Protein AF-A0A956WJB2-F1 (afdb_monomer)

pLDDT: mean 90.45, std 8.96, range [54.22, 97.06]

Sequence (78 aa):
MTAPPPLTPEQHAQHLADLRRLRRVRDRIDREFEQPLNVEDLARGVGMSAGHLSRQFRLTYGESPYSYLMTRRIERAM

Secondary structure (DSSP, 8-state):
-PPPPPPPHHHHHHHHHHHHHHHHHHHHHHHHTTS---HHHHHHTTT--HHHHHHHHHHHHSS-HHHHHHHHHHHHH-

Foldseek 3Di:
DDDDPPDDPVRVVVVVLLVVLLVVLLVCLLVCLVPPDDLCVSQVVSVHHSVVSQVVNCVVPVHGSVVSSVVNVVVVVD

Solvent-accessible surface area (backbone atoms only — not comparable to full-atom values): 4569 Å² total; per-residue (Å²): 134,82,74,78,77,79,73,50,73,66,53,49,52,50,50,55,51,47,53,53,39,49,49,52,44,51,56,46,41,76,73,44,48,90,49,96,76,50,61,58,62,49,13,57,75,60,76,40,54,43,68,58,42,35,54,53,34,23,76,73,72,75,44,38,63,65,57,52,39,51,50,52,44,55,68,69,75,107

Nearest PDB structures (foldseek):
  7r3w-assembly3_C  TM=7.976E-01  e=3.249E-03  Salmonella enterica subsp. enterica serovar Typhimurium
  7r3w-assembly4_D  TM=7.578E-01  e=9.143E-03  Salmonella enterica subsp. enterica serovar Typhimurium
  1u8b-assembly1_A  TM=8.280E-01  e=2.278E-02  Escherichia coli
  2k9s-assembly1_A  TM=7.679E-01  e=5.342E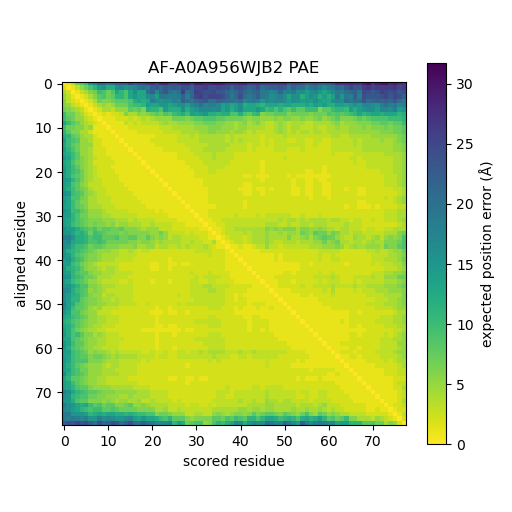-02  Escherichia coli K-12
  3oio-assembly1_A  TM=8.553E-01  e=1.918E-01  Chromobacterium violaceum

Structure (mmCIF, N/CA/C/O backbone):
data_AF-A0A956WJB2-F1
#
_entry.id   AF-A0A956WJB2-F1
#
loop_
_atom_site.group_PDB
_atom_site.id
_atom_site.type_symbol
_atom_site.label_atom_id
_atom_site.label_alt_id
_atom_site.label_comp_id
_atom_site.label_asym_id
_atom_site.label_entity_id
_atom_site.label_seq_id
_atom_site.pdbx_PDB_ins_code
_atom_site.Cartn_x
_atom_site.Cartn_y
_atom_site.Cartn_z
_atom_site.occupancy
_atom_site.B_iso_or_equiv
_atom_site.auth_seq_id
_atom_site.auth_comp_id
_atom_site.auth_asym_id
_atom_site.auth_atom_id
_atom_site.pdbx_PDB_model_num
ATOM 1 N N . MET A 1 1 ? 26.158 16.396 -13.216 1.00 60.22 1 MET A N 1
ATOM 2 C CA . MET A 1 1 ? 24.988 15.660 -12.688 1.00 60.22 1 MET A CA 1
ATOM 3 C C . MET A 1 1 ? 24.333 14.959 -13.861 1.00 60.22 1 MET A C 1
ATOM 5 O O . MET A 1 1 ? 23.554 15.578 -14.571 1.00 60.22 1 MET A O 1
ATOM 9 N N . THR A 1 2 ? 24.739 13.727 -14.159 1.00 54.22 2 THR A N 1
ATOM 10 C CA . THR A 1 2 ? 24.153 12.971 -15.270 1.00 54.22 2 THR A CA 1
ATOM 11 C C . THR A 1 2 ? 22.728 12.609 -14.874 1.00 54.22 2 THR A C 1
ATOM 13 O O . THR A 1 2 ? 22.532 11.982 -13.832 1.00 54.22 2 THR A O 1
ATOM 16 N N . ALA A 1 3 ? 21.736 13.057 -15.646 1.00 59.09 3 ALA A N 1
ATOM 17 C CA . ALA A 1 3 ? 20.369 12.588 -15.467 1.00 59.09 3 ALA A CA 1
ATOM 18 C C . ALA A 1 3 ? 20.371 11.050 -15.557 1.00 59.09 3 ALA A C 1
ATOM 20 O O . ALA A 1 3 ? 21.100 10.509 -16.398 1.00 59.09 3 ALA A O 1
ATOM 21 N N . PRO A 1 4 ? 19.626 10.337 -14.691 1.00 67.31 4 PRO A N 1
ATOM 22 C CA . PRO A 1 4 ? 19.492 8.894 -14.832 1.00 67.31 4 PRO A CA 1
ATOM 23 C C . PRO A 1 4 ? 19.003 8.588 -16.255 1.00 67.31 4 PRO A C 1
ATOM 25 O O . PRO A 1 4 ? 18.184 9.351 -16.782 1.00 67.31 4 PRO A O 1
ATOM 28 N N . PRO A 1 5 ? 19.526 7.531 -16.903 1.00 74.62 5 PRO A N 1
ATOM 29 C CA . PRO A 1 5 ? 19.112 7.190 -18.254 1.00 74.62 5 PRO A CA 1
ATOM 30 C C . PRO A 1 5 ? 17.584 7.049 -18.291 1.00 74.62 5 PRO A C 1
ATOM 32 O O . PRO A 1 5 ? 17.006 6.520 -17.333 1.00 74.62 5 PRO A O 1
ATO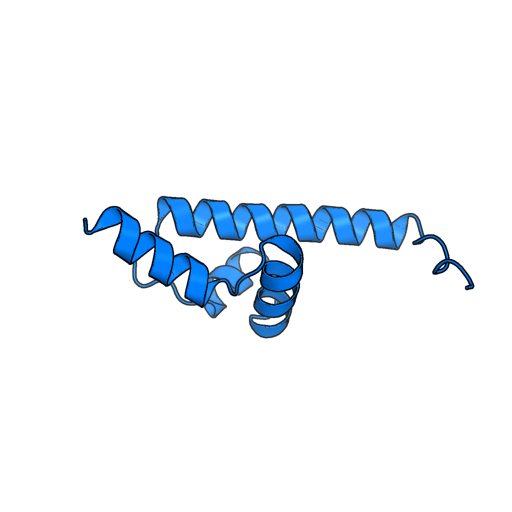M 35 N N . PRO A 1 6 ? 16.923 7.545 -19.354 1.00 78.56 6 PRO A N 1
ATOM 36 C CA . PRO A 1 6 ? 15.485 7.405 -19.480 1.00 78.56 6 PRO A CA 1
ATOM 37 C C . PRO A 1 6 ? 15.133 5.923 -19.399 1.00 78.56 6 PRO A C 1
ATOM 39 O O . PRO A 1 6 ? 15.795 5.078 -20.007 1.00 78.56 6 PRO A O 1
ATOM 42 N N . LEU A 1 7 ? 14.111 5.618 -18.606 1.00 80.31 7 LEU A N 1
ATOM 43 C CA . LEU A 1 7 ? 13.607 4.263 -18.490 1.00 80.31 7 LEU A CA 1
ATOM 44 C C . LEU A 1 7 ? 13.166 3.786 -19.883 1.00 80.31 7 LEU A C 1
ATOM 46 O O . LEU A 1 7 ? 12.561 4.532 -20.656 1.00 80.31 7 LEU A O 1
ATOM 50 N N . THR A 1 8 ? 13.459 2.534 -20.211 1.00 90.38 8 THR A N 1
ATOM 51 C CA . THR A 1 8 ? 12.983 1.930 -21.456 1.00 90.38 8 THR A CA 1
ATOM 52 C C . THR A 1 8 ? 11.450 1.833 -21.439 1.00 90.38 8 THR A C 1
ATOM 54 O O . THR A 1 8 ? 10.841 1.789 -20.362 1.00 90.38 8 THR A O 1
ATOM 57 N N . PRO A 1 9 ? 10.779 1.756 -22.603 1.00 87.81 9 PRO A N 1
ATOM 58 C CA . PRO A 1 9 ? 9.328 1.557 -22.659 1.00 87.81 9 PRO A CA 1
ATOM 59 C C . PRO A 1 9 ? 8.842 0.354 -21.832 1.00 87.81 9 PRO A C 1
ATOM 61 O O . PRO A 1 9 ? 7.792 0.417 -21.194 1.00 87.81 9 PRO A O 1
ATOM 64 N N . GLU A 1 10 ? 9.639 -0.715 -21.774 1.00 88.38 10 GLU A N 1
ATOM 65 C CA . GLU A 1 10 ? 9.377 -1.897 -20.946 1.00 88.38 10 GLU A CA 1
ATOM 66 C C . GLU A 1 10 ? 9.425 -1.571 -19.448 1.00 88.38 10 GLU A C 1
ATOM 68 O O . GLU A 1 10 ? 8.525 -1.949 -18.696 1.00 88.38 10 GLU A O 1
ATOM 73 N N . GLN A 1 11 ? 10.432 -0.807 -19.011 1.00 89.00 11 GLN A N 1
ATOM 74 C CA . GLN A 1 11 ? 10.545 -0.344 -17.627 1.00 89.00 11 GLN A CA 1
ATOM 75 C C . GLN A 1 11 ? 9.392 0.597 -17.248 1.00 89.00 11 GLN A C 1
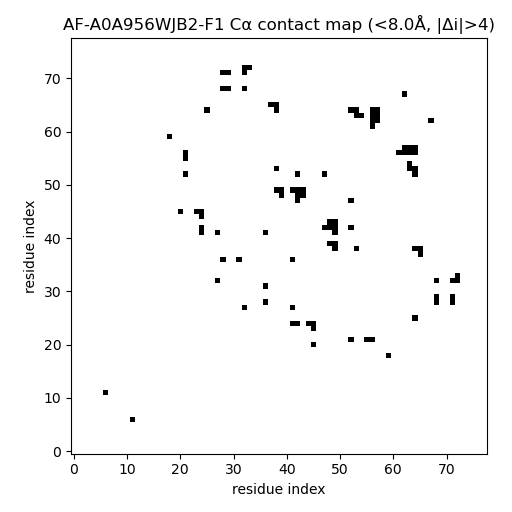ATOM 77 O O . GLN A 1 11 ? 8.857 0.487 -16.144 1.00 89.00 11 GLN A O 1
ATOM 82 N N . HIS A 1 12 ? 8.956 1.473 -18.161 1.00 90.12 12 HIS A N 1
ATOM 83 C CA . HIS A 1 12 ? 7.760 2.302 -17.970 1.00 90.12 12 HIS A CA 1
ATOM 84 C C . HIS A 1 12 ? 6.508 1.442 -17.779 1.00 90.12 12 HIS A C 1
ATOM 86 O O . HIS A 1 12 ? 5.752 1.651 -16.829 1.00 90.12 12 HIS A O 1
ATOM 92 N N . ALA A 1 13 ? 6.286 0.462 -18.658 1.00 91.38 13 ALA A N 1
ATOM 93 C CA . ALA A 1 13 ? 5.131 -0.425 -18.575 1.00 91.38 13 ALA A CA 1
ATOM 94 C C . ALA A 1 13 ? 5.121 -1.220 -17.260 1.00 91.38 13 ALA A C 1
ATOM 96 O O . ALA A 1 13 ? 4.080 -1.306 -16.603 1.00 91.38 13 ALA A O 1
ATOM 97 N N . GLN A 1 14 ? 6.282 -1.730 -16.839 1.00 90.69 14 GLN A N 1
ATOM 98 C CA . GLN A 1 14 ? 6.433 -2.448 -15.575 1.00 90.69 14 GLN A CA 1
ATOM 99 C C . GLN A 1 14 ? 6.152 -1.540 -14.373 1.00 90.69 14 GLN A C 1
ATOM 101 O O . GLN A 1 14 ? 5.380 -1.913 -13.490 1.00 90.69 14 GLN A O 1
ATOM 106 N N . HIS A 1 15 ? 6.689 -0.318 -14.369 1.00 90.44 15 HIS A N 1
ATOM 107 C CA . HIS A 1 15 ? 6.433 0.650 -13.305 1.00 90.44 15 HIS A CA 1
ATOM 108 C C . HIS A 1 15 ? 4.941 0.996 -13.192 1.00 90.44 15 HIS A C 1
ATOM 110 O O . HIS A 1 15 ? 4.374 0.977 -12.100 1.00 90.44 15 HIS A O 1
ATOM 116 N N . LEU A 1 16 ? 4.267 1.237 -14.320 1.00 93.75 16 LEU A N 1
ATOM 117 C CA . LEU A 1 16 ? 2.824 1.490 -14.342 1.00 93.75 16 LEU A CA 1
ATOM 118 C C . LEU A 1 16 ? 2.016 0.280 -13.850 1.00 93.75 16 LEU A C 1
ATOM 120 O O . LEU A 1 16 ? 1.013 0.452 -13.151 1.00 93.75 16 LEU A O 1
ATOM 124 N N . ALA A 1 17 ? 2.434 -0.940 -14.193 1.00 93.75 17 ALA A N 1
ATOM 125 C CA . ALA A 1 17 ? 1.811 -2.160 -13.690 1.00 93.75 17 ALA A CA 1
ATOM 126 C C . ALA A 1 17 ? 1.976 -2.289 -12.168 1.00 93.75 17 ALA A C 1
ATOM 128 O O . ALA A 1 17 ? 1.013 -2.626 -11.474 1.00 93.75 17 ALA A O 1
ATOM 129 N N . ASP A 1 18 ? 3.153 -1.958 -11.640 1.00 94.12 18 ASP A N 1
ATOM 130 C CA . ASP A 1 18 ? 3.412 -1.974 -10.204 1.00 94.12 18 ASP A CA 1
ATOM 131 C C . ASP A 1 18 ? 2.590 -0.911 -9.474 1.00 94.12 18 ASP A C 1
ATOM 133 O O . ASP A 1 18 ? 1.910 -1.247 -8.509 1.00 94.12 18 ASP A O 1
ATOM 137 N N . LEU A 1 19 ? 2.499 0.319 -9.987 1.00 95.19 19 LEU A N 1
ATOM 138 C CA . LEU A 1 19 ? 1.616 1.347 -9.418 1.00 95.19 19 LEU A CA 1
ATOM 139 C C . LEU A 1 19 ? 0.145 0.899 -9.371 1.00 95.19 19 LEU A C 1
ATOM 141 O O . LEU A 1 19 ? -0.548 1.129 -8.377 1.00 95.19 19 LEU A O 1
ATOM 145 N N . ARG A 1 20 ? -0.345 0.207 -10.411 1.00 96.62 20 ARG A N 1
ATOM 146 C CA . ARG A 1 20 ? -1.704 -0.369 -10.417 1.00 96.62 20 ARG A CA 1
ATOM 147 C C . ARG A 1 20 ? -1.877 -1.442 -9.340 1.00 96.62 20 ARG A C 1
ATOM 149 O O . ARG A 1 20 ? -2.923 -1.482 -8.694 1.00 96.62 20 ARG A O 1
ATOM 156 N N . ARG A 1 21 ? -0.873 -2.302 -9.134 1.00 96.56 21 ARG A N 1
ATOM 157 C CA . ARG A 1 21 ? -0.868 -3.319 -8.068 1.00 96.56 21 ARG A CA 1
ATOM 158 C C . ARG A 1 21 ? -0.868 -2.668 -6.682 1.00 96.56 21 ARG A C 1
ATOM 160 O O . ARG A 1 21 ? -1.697 -3.027 -5.853 1.00 96.56 21 ARG A O 1
ATOM 167 N N . LEU A 1 22 ? -0.016 -1.669 -6.454 1.00 97.00 22 LEU A N 1
ATOM 168 C CA . LEU A 1 22 ? 0.059 -0.931 -5.188 1.00 97.00 22 LEU A CA 1
ATOM 169 C C . LEU A 1 22 ? -1.262 -0.239 -4.845 1.00 97.00 22 LEU A C 1
ATOM 171 O O . LEU A 1 22 ? -1.725 -0.329 -3.708 1.00 97.00 22 LEU A O 1
ATOM 175 N N . ARG A 1 23 ? -1.913 0.374 -5.841 1.00 96.62 23 ARG A N 1
ATOM 176 C CA . ARG A 1 23 ? -3.238 0.975 -5.663 1.00 96.62 23 ARG A CA 1
ATOM 177 C C . ARG A 1 23 ? -4.279 -0.056 -5.233 1.00 96.62 23 ARG A C 1
ATOM 179 O O . ARG A 1 23 ? -5.010 0.201 -4.287 1.00 96.62 23 ARG A O 1
ATOM 186 N N . ARG A 1 24 ? -4.304 -1.240 -5.856 1.00 96.25 24 ARG A N 1
ATOM 187 C CA . ARG A 1 24 ? -5.214 -2.327 -5.445 1.00 96.25 24 ARG A CA 1
ATOM 188 C C . ARG A 1 24 ? -4.975 -2.777 -4.006 1.00 96.25 24 ARG A C 1
ATOM 190 O O . ARG A 1 24 ? -5.938 -3.044 -3.299 1.00 96.25 24 ARG A O 1
ATOM 197 N N . VAL A 1 25 ? -3.714 -2.857 -3.571 1.00 96.50 25 VAL A N 1
ATOM 198 C CA . VAL A 1 25 ? -3.390 -3.183 -2.172 1.00 96.50 25 VAL A CA 1
ATOM 199 C C . VAL A 1 25 ? -3.947 -2.122 -1.229 1.00 96.50 25 VAL A C 1
ATOM 201 O O . VAL A 1 25 ? -4.592 -2.473 -0.246 1.00 96.50 25 VAL A O 1
ATOM 204 N N . ARG A 1 26 ? -3.746 -0.838 -1.545 1.00 95.69 26 ARG A N 1
ATOM 205 C CA . ARG A 1 26 ? -4.283 0.270 -0.749 1.00 95.69 26 ARG A CA 1
ATOM 206 C C . ARG A 1 26 ? -5.810 0.228 -0.674 1.00 95.69 26 ARG A C 1
ATOM 208 O O . ARG A 1 26 ? -6.355 0.265 0.422 1.00 95.69 26 ARG A O 1
ATOM 215 N N . ASP A 1 27 ? -6.479 0.077 -1.817 1.00 95.38 27 ASP A N 1
ATOM 216 C CA . ASP A 1 27 ? -7.942 -0.000 -1.893 1.00 95.38 27 ASP A CA 1
ATOM 217 C C . ASP A 1 27 ? -8.489 -1.184 -1.078 1.00 95.38 27 ASP A C 1
ATOM 219 O O . ASP A 1 27 ? -9.549 -1.085 -0.463 1.00 95.38 27 ASP A O 1
ATOM 223 N N . ARG A 1 28 ? -7.766 -2.311 -1.054 1.00 94.81 28 ARG A N 1
ATOM 224 C CA . ARG A 1 28 ? -8.128 -3.472 -0.239 1.00 94.81 28 ARG A CA 1
ATOM 225 C C . ARG A 1 28 ? -7.970 -3.192 1.253 1.00 94.81 28 ARG A C 1
ATOM 227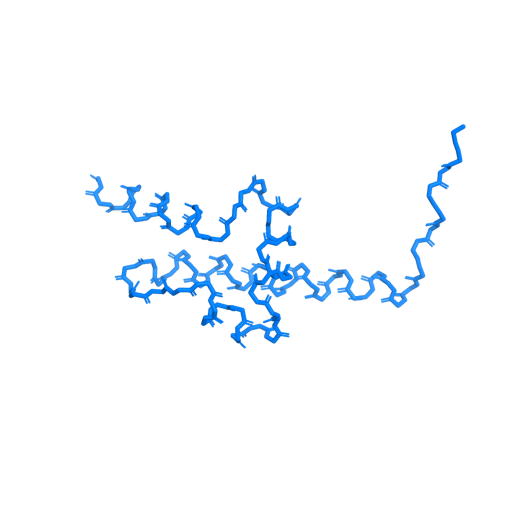 O O . ARG A 1 28 ? -8.892 -3.488 2.001 1.00 94.81 28 ARG A O 1
ATOM 234 N N . ILE A 1 29 ? -6.855 -2.591 1.679 1.00 94.50 29 ILE A N 1
ATOM 235 C CA . ILE A 1 29 ? -6.667 -2.171 3.078 1.00 94.50 29 ILE A CA 1
ATOM 236 C C . ILE A 1 29 ? -7.801 -1.230 3.499 1.00 94.50 29 ILE A C 1
ATOM 238 O O . ILE A 1 29 ? -8.426 -1.465 4.524 1.00 94.50 29 ILE A O 1
ATOM 242 N N . ASP A 1 30 ? -8.120 -0.223 2.686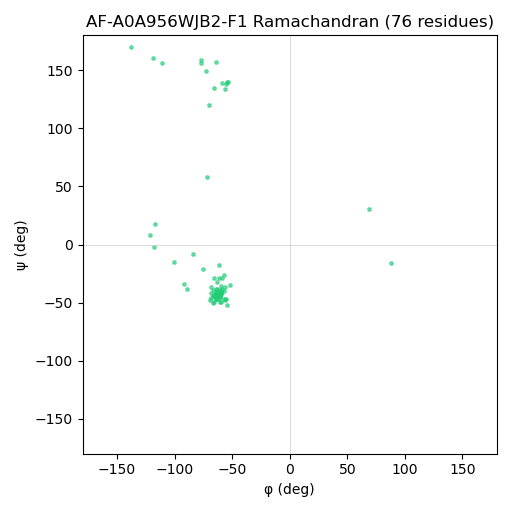 1.00 93.88 30 ASP A N 1
ATOM 243 C CA . ASP A 1 30 ? -9.162 0.764 2.994 1.00 93.88 30 ASP A CA 1
ATOM 244 C C . ASP A 1 30 ? -10.564 0.144 3.146 1.00 93.88 30 ASP A C 1
ATOM 246 O O . ASP A 1 30 ? -11.394 0.678 3.881 1.00 93.88 30 ASP A O 1
ATOM 250 N N . ARG A 1 31 ? -10.839 -0.976 2.466 1.00 93.19 31 ARG A N 1
ATOM 251 C CA . ARG A 1 31 ? -12.134 -1.680 2.509 1.00 93.19 31 ARG A CA 1
ATOM 252 C C . ARG A 1 31 ? -12.210 -2.773 3.569 1.00 93.19 31 ARG A C 1
ATOM 254 O O . ARG A 1 31 ? -13.286 -3.029 4.091 1.00 93.19 31 ARG A O 1
ATOM 261 N N . GLU A 1 32 ? -11.098 -3.446 3.835 1.00 92.88 32 GLU A N 1
ATOM 262 C CA . GLU A 1 32 ? -11.041 -4.678 4.630 1.00 92.88 32 GLU A CA 1
ATOM 263 C C . GLU A 1 32 ? -10.206 -4.499 5.914 1.00 92.88 32 GLU A C 1
ATOM 265 O O . GLU A 1 32 ? -9.791 -5.488 6.514 1.00 92.88 32 GLU A O 1
ATOM 270 N N . PHE A 1 33 ? -9.940 -3.262 6.361 1.00 90.25 33 PHE A N 1
ATOM 271 C CA . PHE A 1 33 ? -9.063 -2.982 7.512 1.00 90.25 33 PHE A CA 1
ATOM 272 C C . PHE A 1 33 ? -9.493 -3.678 8.816 1.00 90.25 33 PHE A C 1
ATOM 274 O O . PHE A 1 33 ? -8.645 -3.946 9.668 1.00 90.25 33 PHE A O 1
ATOM 281 N N . GLU A 1 34 ? -10.779 -3.993 8.973 1.00 88.81 34 GLU A N 1
ATOM 282 C CA . GLU A 1 34 ? -11.339 -4.694 10.139 1.00 88.81 34 GLU A CA 1
ATOM 283 C C . GLU A 1 34 ? -11.018 -6.196 10.150 1.00 88.81 34 GLU A C 1
ATOM 285 O O . GLU A 1 34 ? -11.033 -6.836 11.199 1.00 88.81 34 GLU A O 1
ATOM 290 N N . GLN A 1 35 ? -10.689 -6.770 8.992 1.00 88.81 35 GLN A N 1
ATOM 291 C CA . GLN A 1 35 ? -10.312 -8.175 8.882 1.00 88.81 35 GLN A CA 1
ATOM 292 C C . GLN A 1 35 ? -8.875 -8.388 9.377 1.00 88.81 35 GLN A C 1
ATOM 294 O O . GLN A 1 35 ? -8.074 -7.445 9.367 1.00 88.81 35 GLN A O 1
ATOM 299 N N . PRO A 1 36 ? -8.489 -9.621 9.765 1.00 85.69 36 PRO A N 1
ATOM 300 C CA . PRO A 1 36 ? -7.117 -9.964 10.144 1.00 85.69 36 PRO A CA 1
ATOM 301 C C . PRO A 1 36 ? -6.176 -10.008 8.924 1.00 85.69 36 PRO A C 1
ATOM 303 O O . PRO A 1 36 ? -5.537 -11.016 8.637 1.00 85.69 36 PRO A O 1
ATOM 306 N N . LEU A 1 37 ? -6.081 -8.897 8.191 1.00 86.69 37 LEU A N 1
ATOM 307 C CA . LEU A 1 37 ? -5.178 -8.734 7.062 1.00 86.69 37 LEU A CA 1
ATOM 308 C C . LEU A 1 37 ? -3.722 -8.773 7.528 1.00 86.69 37 LEU A C 1
ATOM 310 O O . LEU A 1 37 ? -3.336 -8.080 8.473 1.00 86.69 37 LEU A O 1
ATOM 314 N N . ASN A 1 38 ? -2.904 -9.526 6.799 1.00 89.00 38 ASN A N 1
ATOM 315 C CA . ASN A 1 38 ? -1.452 -9.492 6.904 1.00 89.00 38 ASN A CA 1
ATOM 316 C C . ASN A 1 38 ? -0.830 -9.063 5.562 1.00 89.00 38 ASN A C 1
ATOM 318 O O . ASN A 1 38 ? -1.455 -9.112 4.499 1.00 89.00 38 ASN A O 1
ATOM 322 N N . VAL A 1 39 ? 0.423 -8.607 5.612 1.00 90.50 39 VAL A N 1
ATOM 323 C CA . VAL A 1 39 ? 1.129 -8.086 4.429 1.00 90.50 39 VAL A CA 1
ATOM 324 C C . VAL A 1 39 ? 1.381 -9.179 3.384 1.00 90.50 39 VAL A C 1
ATOM 326 O O . VAL A 1 39 ? 1.418 -8.883 2.190 1.00 90.50 39 VAL A O 1
ATOM 329 N N . GLU A 1 40 ? 1.516 -10.439 3.800 1.00 93.81 40 GLU A N 1
ATOM 330 C CA . GLU A 1 40 ? 1.731 -11.566 2.888 1.00 93.81 40 GLU A CA 1
ATOM 331 C C . GLU A 1 40 ? 0.501 -11.851 2.021 1.00 93.81 40 GLU A C 1
ATOM 333 O O . GLU A 1 40 ? 0.634 -12.044 0.813 1.00 93.81 40 GLU A O 1
ATOM 338 N N . ASP A 1 41 ? -0.699 -11.796 2.593 1.00 93.44 41 ASP A N 1
ATOM 339 C CA . ASP A 1 41 ? -1.964 -11.994 1.886 1.00 93.44 41 ASP A CA 1
ATOM 340 C C . ASP A 1 41 ? -2.251 -10.856 0.908 1.00 93.44 41 ASP A C 1
ATOM 342 O O . ASP A 1 41 ? -2.757 -11.081 -0.198 1.00 93.44 41 ASP A O 1
ATOM 346 N N . LEU A 1 42 ? -1.893 -9.627 1.289 1.00 94.00 42 LEU A N 1
ATOM 347 C CA . LEU A 1 42 ? -1.955 -8.470 0.402 1.00 94.00 42 LEU A CA 1
ATOM 348 C C . LEU A 1 42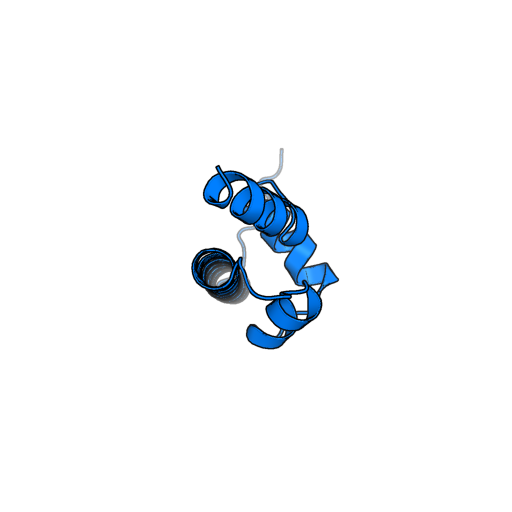 ? -0.999 -8.636 -0.784 1.00 94.00 42 LEU A C 1
ATOM 350 O O . LEU A 1 42 ? -1.391 -8.408 -1.928 1.00 94.00 42 LEU A O 1
ATOM 354 N N . ALA A 1 43 ? 0.232 -9.081 -0.522 1.00 95.69 43 ALA A N 1
ATOM 355 C CA . ALA A 1 43 ? 1.246 -9.302 -1.547 1.00 95.69 43 ALA A CA 1
ATOM 356 C C . ALA A 1 43 ? 0.858 -10.438 -2.502 1.00 95.69 43 ALA A C 1
ATOM 358 O O . ALA A 1 43 ? 0.931 -10.271 -3.724 1.00 95.69 43 ALA A O 1
ATOM 359 N N . ARG A 1 44 ? 0.341 -11.549 -1.962 1.00 94.81 44 ARG A N 1
ATOM 360 C CA . ARG A 1 44 ? -0.181 -12.676 -2.745 1.00 94.81 44 ARG A CA 1
ATOM 361 C C . ARG A 1 44 ? -1.331 -12.241 -3.653 1.00 94.81 44 ARG A C 1
ATOM 363 O O . ARG A 1 44 ? -1.358 -12.633 -4.815 1.00 94.81 44 ARG A O 1
ATOM 370 N N . GLY A 1 45 ? -2.216 -11.366 -3.167 1.00 93.44 45 GLY A N 1
ATOM 371 C CA . GLY A 1 45 ? -3.333 -10.817 -3.944 1.00 93.44 45 GLY A CA 1
ATOM 372 C C . GLY A 1 45 ? -2.925 -10.000 -5.178 1.00 93.44 45 GLY A C 1
ATOM 373 O O . GLY A 1 45 ? -3.742 -9.805 -6.077 1.00 93.44 45 GLY A O 1
ATOM 374 N N . VAL A 1 46 ? -1.671 -9.541 -5.257 1.00 95.19 46 VAL A N 1
ATOM 375 C CA . VAL A 1 46 ? -1.146 -8.787 -6.409 1.00 95.19 46 VAL A CA 1
ATOM 376 C C . VAL A 1 46 ? 0.064 -9.435 -7.086 1.00 95.19 46 VAL A C 1
ATOM 378 O O . VAL A 1 46 ? 0.652 -8.832 -7.985 1.00 95.19 46 VAL A O 1
ATOM 381 N N . GLY A 1 47 ? 0.422 -10.662 -6.692 1.00 94.69 47 GLY A N 1
ATOM 382 C CA . GLY A 1 47 ? 1.542 -11.408 -7.270 1.00 94.69 47 GLY A CA 1
ATOM 383 C C . GLY A 1 47 ? 2.919 -10.818 -6.947 1.00 94.69 47 GLY A C 1
ATOM 384 O O . GLY A 1 47 ? 3.831 -10.909 -7.764 1.00 94.69 47 GLY A O 1
ATOM 385 N N . MET A 1 48 ? 3.073 -10.180 -5.785 1.00 94.69 48 MET A N 1
ATOM 386 C CA . MET A 1 48 ? 4.353 -9.656 -5.299 1.00 94.69 48 MET A CA 1
ATOM 387 C C . MET A 1 48 ? 4.843 -10.459 -4.092 1.00 94.69 48 MET A C 1
ATOM 389 O O . MET A 1 48 ? 4.051 -11.031 -3.348 1.00 94.69 48 MET A O 1
ATOM 393 N N . SER A 1 49 ? 6.155 -10.453 -3.848 1.00 96.19 49 SER A N 1
ATOM 394 C CA . SER A 1 49 ? 6.673 -10.849 -2.537 1.00 96.19 49 SER A CA 1
ATOM 395 C C . SER A 1 49 ? 6.366 -9.761 -1.502 1.00 96.19 49 SER A C 1
ATOM 397 O O . SER A 1 49 ? 6.335 -8.571 -1.833 1.00 96.19 49 SER A O 1
ATOM 399 N N . ALA A 1 50 ? 6.176 -10.140 -0.236 1.00 94.50 50 ALA A N 1
ATOM 400 C CA . ALA A 1 50 ? 5.860 -9.193 0.839 1.00 94.50 50 ALA A CA 1
ATOM 401 C C . ALA A 1 50 ? 6.935 -8.104 1.012 1.00 94.50 50 ALA A C 1
ATOM 403 O O . ALA A 1 50 ? 6.612 -6.931 1.219 1.00 94.50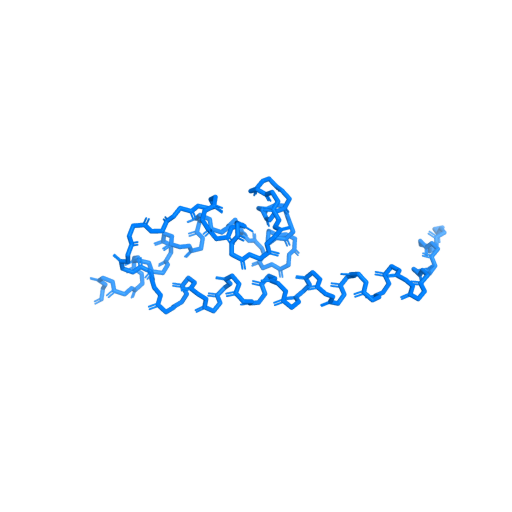 50 ALA A O 1
ATOM 404 N N . GLY A 1 51 ? 8.214 -8.467 0.864 1.00 95.88 51 GLY A N 1
ATOM 405 C CA . GLY A 1 51 ? 9.325 -7.514 0.900 1.00 95.88 51 GLY A CA 1
ATOM 406 C C . GLY A 1 51 ? 9.298 -6.527 -0.270 1.00 95.88 51 GLY A C 1
ATOM 407 O O . GLY A 1 51 ? 9.461 -5.323 -0.059 1.00 95.88 51 GLY A O 1
ATOM 408 N N . HIS A 1 52 ? 9.034 -7.009 -1.493 1.00 94.94 52 HIS A N 1
ATOM 409 C CA . HIS A 1 52 ? 8.926 -6.137 -2.664 1.00 94.94 52 HIS A CA 1
ATOM 410 C C . HIS A 1 52 ? 7.741 -5.176 -2.529 1.00 94.94 52 HIS A C 1
ATOM 412 O O . HIS A 1 52 ? 7.922 -3.968 -2.694 1.00 94.94 52 HIS A O 1
ATOM 418 N N . LEU A 1 53 ? 6.571 -5.696 -2.140 1.00 96.44 53 LEU A N 1
ATOM 419 C CA . LEU A 1 53 ? 5.388 -4.888 -1.862 1.00 96.44 53 LEU A CA 1
ATOM 420 C C . LEU A 1 53 ? 5.703 -3.808 -0.823 1.00 96.44 53 LEU A C 1
ATOM 422 O O . LEU A 1 53 ? 5.456 -2.635 -1.072 1.00 96.44 53 LEU A O 1
ATOM 426 N N . SER A 1 54 ? 6.284 -4.183 0.318 1.00 95.69 54 SER A N 1
ATOM 427 C CA . SER A 1 54 ? 6.553 -3.245 1.413 1.00 95.69 54 SER A CA 1
ATOM 428 C C . SER A 1 54 ? 7.473 -2.102 0.991 1.00 95.69 54 SER A C 1
ATOM 430 O O . SER A 1 54 ? 7.221 -0.946 1.333 1.00 95.69 54 SER A O 1
ATOM 432 N N . ARG A 1 55 ? 8.521 -2.409 0.217 1.00 95.69 55 ARG A N 1
ATOM 433 C CA . ARG A 1 55 ? 9.450 -1.402 -0.305 1.00 95.69 55 ARG A CA 1
ATOM 434 C C . ARG A 1 55 ? 8.764 -0.469 -1.302 1.00 95.69 55 ARG A C 1
ATOM 436 O O . ARG A 1 55 ? 8.863 0.743 -1.146 1.00 95.69 55 ARG A O 1
ATOM 443 N N . GLN A 1 56 ? 8.067 -1.015 -2.298 1.00 95.88 56 GLN A N 1
ATOM 444 C CA . GLN A 1 56 ? 7.403 -0.216 -3.335 1.00 95.88 56 GLN A CA 1
ATOM 445 C C . GLN A 1 56 ? 6.254 0.627 -2.777 1.00 95.88 56 GLN A C 1
ATOM 447 O O . GLN A 1 56 ? 6.104 1.792 -3.141 1.00 95.88 56 GLN A O 1
ATOM 452 N N . PHE A 1 57 ? 5.483 0.070 -1.845 1.00 97.06 57 PHE A N 1
ATOM 453 C CA . PHE A 1 57 ? 4.402 0.780 -1.173 1.00 97.06 57 PHE A CA 1
ATOM 454 C C . PHE A 1 57 ? 4.948 1.963 -0.368 1.00 97.06 57 PHE A C 1
ATOM 456 O O . PHE A 1 57 ? 4.435 3.065 -0.512 1.00 97.06 57 PHE A O 1
ATOM 463 N N . ARG A 1 58 ? 6.053 1.783 0.373 1.00 96.25 58 ARG A N 1
ATOM 464 C CA . ARG A 1 58 ? 6.714 2.885 1.093 1.00 96.25 58 ARG A CA 1
ATOM 465 C C . ARG A 1 58 ? 7.261 3.959 0.164 1.00 96.25 58 ARG A C 1
ATOM 467 O O . ARG A 1 58 ? 7.090 5.137 0.450 1.00 96.25 58 ARG A O 1
ATOM 474 N N . LEU A 1 59 ? 7.889 3.574 -0.944 1.00 95.44 59 LEU A N 1
ATOM 475 C CA . LEU A 1 59 ? 8.375 4.539 -1.935 1.00 95.44 59 LEU A CA 1
ATOM 476 C C . LEU A 1 59 ? 7.231 5.337 -2.581 1.00 95.44 59 LEU A C 1
ATOM 478 O O . LEU A 1 59 ? 7.422 6.497 -2.922 1.00 95.44 59 LEU A O 1
ATOM 482 N N . THR A 1 60 ? 6.052 4.726 -2.728 1.00 95.44 60 THR A N 1
ATOM 483 C CA . THR A 1 60 ? 4.897 5.333 -3.409 1.00 95.44 60 THR A CA 1
ATOM 484 C C . THR A 1 60 ? 4.000 6.146 -2.470 1.00 95.44 60 THR A C 1
ATOM 486 O O . THR A 1 60 ? 3.490 7.189 -2.867 1.00 95.44 60 THR A O 1
ATOM 489 N N . TYR A 1 61 ? 3.786 5.680 -1.236 1.00 94.62 61 TYR A N 1
ATOM 490 C CA . TYR A 1 61 ? 2.816 6.245 -0.287 1.00 94.62 61 TYR A CA 1
ATOM 491 C C . TYR A 1 61 ? 3.444 6.800 0.999 1.00 94.62 61 TYR A C 1
ATOM 493 O O . TYR A 1 61 ? 2.729 7.341 1.832 1.00 94.62 61 TYR A O 1
ATOM 501 N N . GLY A 1 62 ? 4.762 6.686 1.174 1.00 95.88 62 GLY A N 1
ATOM 502 C CA . GLY A 1 62 ? 5.495 7.245 2.316 1.00 95.88 62 GLY A CA 1
ATOM 503 C C . GLY A 1 62 ? 5.588 6.332 3.544 1.00 95.88 62 GLY A C 1
ATOM 504 O O . GLY A 1 62 ? 6.467 6.528 4.378 1.00 95.88 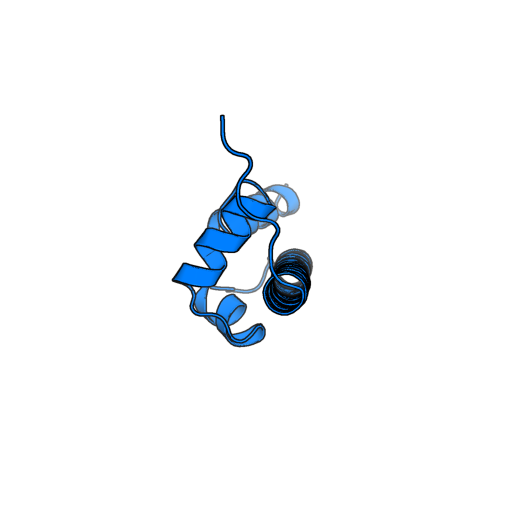62 GLY A O 1
ATOM 505 N N . GLU A 1 63 ? 4.769 5.283 3.640 1.00 95.12 63 GLU A N 1
ATOM 506 C CA . GLU A 1 63 ? 4.770 4.349 4.773 1.00 95.12 63 GLU A CA 1
ATOM 507 C C . GLU A 1 63 ? 4.637 2.882 4.343 1.00 95.12 63 GLU A C 1
ATOM 509 O O . GLU A 1 63 ? 4.409 2.579 3.178 1.00 95.12 63 GLU A O 1
ATOM 514 N N . SER A 1 64 ? 4.835 1.935 5.263 1.00 95.25 64 SER A N 1
ATOM 515 C CA . SER A 1 64 ? 4.674 0.510 4.935 1.00 95.25 64 SER A CA 1
ATOM 516 C C . SER A 1 64 ? 3.192 0.100 4.877 1.00 95.25 64 SER A C 1
ATOM 518 O O . SER A 1 64 ? 2.383 0.714 5.570 1.00 95.25 64 SER A O 1
ATOM 520 N N . PRO A 1 65 ? 2.825 -0.980 4.154 1.00 95.00 65 PRO A N 1
ATOM 521 C CA . PRO A 1 65 ? 1.449 -1.486 4.149 1.00 95.00 65 PRO A CA 1
ATOM 522 C C . PRO A 1 65 ? 0.931 -1.822 5.554 1.00 95.00 65 PRO A C 1
ATOM 524 O O . PRO A 1 65 ? -0.234 -1.590 5.855 1.00 95.00 65 PRO A O 1
ATOM 527 N N . TYR A 1 66 ? 1.806 -2.347 6.423 1.00 93.69 66 TYR A N 1
ATOM 528 C CA . TYR A 1 66 ? 1.466 -2.656 7.812 1.00 93.69 66 TYR A CA 1
ATOM 529 C C . TYR A 1 66 ? 1.146 -1.390 8.615 1.00 93.69 66 TYR A C 1
ATOM 531 O O . TYR A 1 66 ? 0.108 -1.329 9.267 1.00 93.69 66 TYR A O 1
ATOM 539 N N . SER A 1 67 ? 2.014 -0.375 8.535 1.00 94.06 67 SER A N 1
ATOM 540 C CA . SER A 1 67 ? 1.802 0.924 9.192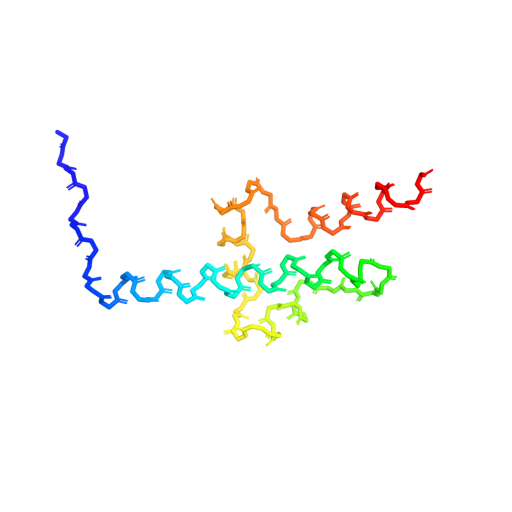 1.00 94.06 67 SER A CA 1
ATOM 541 C C . SER A 1 67 ? 0.484 1.551 8.744 1.00 94.06 67 SER A C 1
ATOM 543 O O . SER A 1 67 ? -0.334 1.898 9.588 1.00 94.06 67 SER A O 1
ATOM 545 N N . TYR A 1 68 ? 0.231 1.557 7.434 1.00 95.19 68 TYR A N 1
ATOM 546 C CA . TYR A 1 68 ? -0.992 2.106 6.862 1.00 95.19 68 TYR A CA 1
ATOM 547 C C . TYR A 1 68 ? -2.249 1.388 7.371 1.00 95.19 68 TYR A C 1
ATOM 549 O O . TYR A 1 68 ? -3.212 2.031 7.783 1.00 95.19 68 TYR A O 1
ATOM 557 N N . LEU A 1 69 ? -2.230 0.050 7.407 1.00 93.06 69 LEU A N 1
ATOM 558 C CA . LEU A 1 69 ? -3.324 -0.753 7.958 1.00 93.06 69 LEU A CA 1
ATOM 559 C C . LEU A 1 69 ? -3.584 -0.431 9.438 1.00 93.06 69 LEU A C 1
ATOM 561 O O . LEU A 1 69 ? -4.742 -0.322 9.839 1.00 93.06 69 LEU A O 1
ATOM 565 N N . MET A 1 70 ? -2.533 -0.267 10.249 1.00 92.62 70 MET A N 1
ATOM 566 C CA . MET A 1 70 ? -2.689 0.121 11.657 1.00 92.62 70 MET A CA 1
ATOM 567 C C . MET A 1 70 ? -3.298 1.518 11.788 1.00 92.62 70 MET A C 1
ATOM 569 O O . MET A 1 70 ? -4.242 1.689 12.556 1.00 92.62 70 MET A O 1
ATOM 573 N N . THR A 1 71 ? -2.819 2.485 11.002 1.00 92.56 71 THR A N 1
ATOM 574 C CA . THR A 1 71 ? -3.374 3.844 10.956 1.00 92.56 71 THR A CA 1
ATOM 575 C C . THR A 1 71 ? -4.867 3.807 10.638 1.00 92.56 71 THR A C 1
ATOM 577 O O . THR A 1 71 ? -5.657 4.383 11.378 1.00 92.56 71 THR A O 1
ATOM 580 N N . ARG A 1 72 ? -5.288 3.038 9.623 1.00 91.25 72 ARG A N 1
ATOM 581 C CA . ARG A 1 72 ? -6.711 2.889 9.272 1.00 91.25 72 ARG A CA 1
ATOM 582 C C . ARG A 1 72 ? -7.564 2.301 10.385 1.00 91.25 72 ARG A C 1
ATOM 584 O O . ARG A 1 72 ? -8.669 2.783 10.615 1.00 91.25 72 ARG A O 1
ATOM 591 N N . ARG A 1 73 ? -7.060 1.277 11.078 1.00 91.19 73 ARG A N 1
ATOM 592 C CA . ARG A 1 73 ? -7.765 0.681 12.222 1.00 91.19 73 ARG A CA 1
ATOM 593 C C . ARG A 1 73 ? -7.964 1.693 13.346 1.00 91.19 73 ARG A C 1
ATOM 595 O O . ARG A 1 73 ? -9.043 1.733 13.920 1.00 91.19 73 ARG A O 1
ATOM 602 N N . ILE A 1 74 ? -6.957 2.519 13.630 1.00 90.44 74 ILE A N 1
ATOM 603 C CA . ILE A 1 74 ? -7.041 3.563 14.659 1.00 90.44 74 ILE A CA 1
ATOM 604 C C . ILE A 1 74 ? -8.010 4.674 14.231 1.00 90.44 74 ILE A C 1
ATOM 606 O O . ILE A 1 74 ? -8.891 5.033 15.001 1.00 90.44 74 ILE A O 1
ATOM 610 N N . GLU A 1 75 ? -7.892 5.177 12.998 1.00 90.00 75 GLU A N 1
ATOM 611 C CA . GLU A 1 75 ? -8.754 6.240 12.450 1.00 90.00 75 GLU A CA 1
ATOM 612 C C . GLU A 1 75 ? -10.245 5.875 12.445 1.00 90.00 75 GLU A C 1
ATOM 614 O O . GLU A 1 75 ? -11.083 6.767 12.499 1.00 90.00 75 GLU A O 1
ATOM 619 N N . ARG A 1 76 ? -10.585 4.584 12.335 1.00 85.38 76 ARG A N 1
ATOM 620 C CA . ARG A 1 76 ? -11.974 4.099 12.252 1.00 85.38 76 ARG A CA 1
ATOM 621 C C . ARG A 1 76 ? -12.540 3.549 13.556 1.00 85.38 76 ARG A C 1
ATOM 623 O O . ARG A 1 76 ? -13.748 3.359 13.634 1.00 85.38 76 ARG A O 1
ATOM 630 N N . ALA A 1 77 ? -11.686 3.276 14.539 1.00 78.38 77 ALA A N 1
ATOM 631 C CA . ALA A 1 77 ? -12.106 2.897 15.886 1.00 78.38 77 ALA A CA 1
ATOM 632 C C . ALA A 1 77 ? -12.417 4.115 16.782 1.00 78.38 77 ALA A C 1
ATOM 634 O O . ALA A 1 77 ? -12.914 3.925 17.891 1.00 78.38 77 ALA A O 1
ATOM 635 N N . MET A 1 78 ? -12.109 5.333 16.314 1.00 63.44 78 MET A N 1
ATOM 636 C CA . MET A 1 78 ? -12.486 6.615 16.928 1.00 63.44 78 MET A CA 1
ATOM 637 C C . MET A 1 78 ? -13.746 7.184 16.278 1.00 63.44 78 MET A C 1
ATOM 639 O O . MET A 1 78 ? -14.560 7.762 17.029 1.00 63.44 78 MET A O 1
#

Mean predicted aligned error: 4.76 Å

Radius of gyration: 14.53 Å; Cα contacts (8 Å, |Δi|>4): 52; chains: 1; bounding box: 38×28×40 Å